Protein AF-A0A8T6VR63-F1 (afdb_monomer)

Radius of gyration: 16.26 Å; Cα contacts (8 Å, |Δi|>4): 167; chains: 1; bounding box: 37×34×42 Å

Mean predicted aligned error: 5.27 Å

Structure (mmCIF, N/CA/C/O backbone):
data_AF-A0A8T6VR63-F1
#
_entry.id   AF-A0A8T6VR63-F1
#
loop_
_atom_site.group_PDB
_atom_site.id
_atom_site.type_symbol
_atom_site.label_atom_id
_atom_site.label_alt_id
_atom_site.label_comp_id
_atom_site.label_asym_id
_atom_site.label_entity_id
_atom_site.label_seq_id
_atom_site.pdbx_PDB_ins_code
_atom_site.Cartn_x
_atom_site.Cartn_y
_atom_site.Cartn_z
_atom_site.occupancy
_atom_site.B_iso_or_equiv
_atom_site.auth_seq_id
_atom_site.auth_comp_id
_atom_site.auth_asym_id
_atom_site.auth_atom_id
_atom_site.pdbx_PDB_model_num
ATOM 1 N N . MET A 1 1 ? -7.708 8.036 -8.633 1.00 65.12 1 MET A N 1
ATOM 2 C CA . MET A 1 1 ? -7.573 7.316 -7.342 1.00 65.12 1 MET A CA 1
ATOM 3 C C . MET A 1 1 ? -8.793 7.596 -6.480 1.00 65.12 1 MET A C 1
ATOM 5 O O . MET A 1 1 ? -9.254 8.732 -6.486 1.00 65.12 1 MET A O 1
ATOM 9 N N . TYR A 1 2 ? -9.294 6.597 -5.742 1.00 77.19 2 TYR A N 1
ATOM 10 C CA . TYR A 1 2 ? -10.490 6.705 -4.883 1.00 77.19 2 TYR A CA 1
ATOM 11 C C . TYR A 1 2 ? -10.370 7.813 -3.824 1.00 77.19 2 TYR A C 1
ATOM 13 O O . TYR A 1 2 ? -11.287 8.611 -3.645 1.00 77.19 2 TYR A O 1
ATOM 21 N N . SER A 1 3 ? -9.198 7.925 -3.191 1.00 78.88 3 SER A N 1
ATOM 22 C CA . SER A 1 3 ? -8.899 8.987 -2.222 1.00 78.88 3 SER A CA 1
ATOM 23 C C . SER A 1 3 ? -9.035 10.394 -2.813 1.00 78.88 3 SER A C 1
ATOM 25 O O . SER A 1 3 ? -9.471 11.303 -2.115 1.00 78.88 3 SER A O 1
ATOM 27 N N . GLY A 1 4 ? -8.728 10.570 -4.103 1.00 82.38 4 GLY A N 1
ATOM 28 C CA . GLY A 1 4 ? -8.921 11.833 -4.817 1.00 82.38 4 GLY A CA 1
ATOM 29 C C . GLY A 1 4 ? -10.393 12.232 -4.910 1.00 82.38 4 GLY A C 1
ATOM 30 O O . GLY A 1 4 ? -10.718 13.378 -4.622 1.00 82.38 4 GLY A O 1
ATOM 31 N N . TYR A 1 5 ? -11.281 11.278 -5.217 1.00 87.81 5 TYR A N 1
ATOM 32 C CA . TYR A 1 5 ? -12.725 11.526 -5.283 1.00 87.81 5 TYR A CA 1
ATOM 33 C C . TYR A 1 5 ? -13.309 11.923 -3.923 1.00 87.81 5 TYR A C 1
ATOM 35 O O . TYR A 1 5 ? -14.097 12.865 -3.866 1.00 87.81 5 TYR A O 1
ATOM 43 N N . ILE A 1 6 ? -12.871 11.271 -2.835 1.00 87.94 6 ILE A N 1
ATOM 44 C CA . ILE A 1 6 ? -13.252 11.661 -1.466 1.00 87.94 6 ILE A CA 1
ATOM 45 C C . ILE A 1 6 ? -12.781 13.084 -1.156 1.00 87.94 6 ILE A C 1
ATOM 47 O O . ILE A 1 6 ? -13.556 13.891 -0.657 1.00 87.94 6 ILE A O 1
ATOM 51 N N . VAL A 1 7 ? -11.515 13.403 -1.448 1.00 87.00 7 VAL A N 1
ATOM 52 C CA . VAL A 1 7 ? -10.950 14.733 -1.164 1.00 87.00 7 VAL A CA 1
ATOM 53 C C . VAL A 1 7 ? -11.643 15.831 -1.973 1.00 87.00 7 VAL A C 1
ATOM 55 O O . VAL A 1 7 ? -11.775 16.941 -1.478 1.00 87.00 7 VAL A O 1
ATOM 58 N N . SER A 1 8 ? -12.092 15.528 -3.192 1.00 90.44 8 SER A N 1
ATOM 59 C CA . SER A 1 8 ? -12.866 16.451 -4.033 1.00 90.44 8 SER A CA 1
ATOM 60 C C . SER A 1 8 ? -14.361 16.513 -3.702 1.00 90.44 8 SER A C 1
ATOM 62 O O . SER A 1 8 ? -15.105 17.139 -4.445 1.00 90.44 8 SER A O 1
ATOM 64 N N . GLU A 1 9 ? -14.813 15.809 -2.658 1.00 89.88 9 GLU A N 1
ATOM 65 C CA . GLU A 1 9 ? -16.222 15.728 -2.236 1.00 89.88 9 GLU A CA 1
ATOM 66 C C . GLU A 1 9 ? -17.184 15.130 -3.283 1.00 89.88 9 GLU A C 1
ATOM 68 O O . GLU A 1 9 ? -18.397 15.115 -3.091 1.00 89.88 9 GLU A O 1
ATOM 73 N N . LEU A 1 10 ? -16.651 14.544 -4.361 1.00 92.19 10 LEU A N 1
ATOM 74 C CA . LEU A 1 10 ? -17.431 13.834 -5.381 1.00 92.19 10 LEU A CA 1
ATOM 75 C C . LEU A 1 10 ? -18.027 12.523 -4.849 1.00 92.19 10 LEU A C 1
ATOM 77 O O . LEU A 1 10 ? -18.999 12.015 -5.402 1.00 92.19 10 LEU A O 1
ATOM 81 N N . VAL A 1 11 ? -17.430 11.955 -3.795 1.00 91.44 11 VAL A N 1
ATOM 82 C CA . VAL A 1 11 ? -17.897 10.734 -3.128 1.00 91.44 11 VAL A CA 1
ATOM 83 C C . VAL A 1 11 ? -17.790 10.906 -1.614 1.00 91.44 11 VAL A C 1
ATOM 85 O O . VAL A 1 11 ? -16.738 11.275 -1.095 1.00 91.44 11 VAL A O 1
ATOM 88 N N . SER A 1 12 ? -18.861 10.586 -0.884 1.00 90.38 12 SER A N 1
ATOM 89 C CA . SER A 1 12 ? -18.860 10.597 0.582 1.00 90.38 12 SER A CA 1
ATOM 90 C C . SER A 1 12 ? -18.051 9.435 1.157 1.00 90.38 12 SER A C 1
ATOM 92 O O . SER A 1 12 ? -18.184 8.299 0.696 1.00 90.38 12 SER A O 1
ATOM 94 N N . ILE A 1 13 ? -17.285 9.682 2.221 1.00 90.94 13 ILE A N 1
ATOM 95 C CA . ILE A 1 13 ? -16.557 8.616 2.915 1.00 90.94 13 ILE A CA 1
ATOM 96 C C . ILE A 1 13 ? -17.521 7.708 3.708 1.00 90.94 13 ILE A C 1
ATOM 98 O O . ILE A 1 13 ? -18.288 8.200 4.540 1.00 90.94 13 ILE A O 1
ATOM 102 N N . PRO A 1 14 ? -17.505 6.379 3.489 1.00 90.00 14 PRO A N 1
ATOM 103 C CA . PRO A 1 14 ? -18.298 5.454 4.294 1.00 90.00 14 PRO A CA 1
ATOM 104 C C . PRO A 1 14 ? -17.871 5.465 5.769 1.00 90.00 14 PRO A C 1
ATOM 106 O O . PRO A 1 14 ? -16.693 5.626 6.080 1.00 90.00 14 PRO A O 1
ATOM 109 N N . LYS A 1 15 ? -18.808 5.206 6.695 1.00 90.75 15 LYS A N 1
ATOM 110 C CA . LYS A 1 15 ? -18.558 5.252 8.155 1.00 90.75 15 LYS A CA 1
ATOM 111 C C . LYS A 1 15 ? -17.438 4.321 8.641 1.00 90.75 15 LYS A C 1
ATOM 113 O O . LYS A 1 15 ? -16.844 4.566 9.685 1.00 90.75 15 LYS A O 1
ATOM 118 N N . ASN A 1 16 ? -17.186 3.230 7.925 1.00 90.75 16 ASN A N 1
ATOM 119 C CA . ASN A 1 16 ? -16.174 2.224 8.248 1.00 90.75 16 ASN A CA 1
ATOM 120 C C . ASN A 1 16 ? -14.836 2.448 7.522 1.00 90.75 16 ASN A C 1
ATOM 122 O O . ASN A 1 16 ? -13.962 1.585 7.595 1.00 90.75 16 ASN A O 1
ATOM 126 N N . VAL A 1 17 ? -14.678 3.570 6.817 1.00 91.31 17 VAL A N 1
ATOM 127 C CA . VAL A 1 17 ? -13.461 3.924 6.086 1.00 91.31 17 VAL A CA 1
ATOM 128 C C . VAL A 1 17 ? -12.811 5.126 6.759 1.00 91.31 17 VAL A C 1
ATOM 130 O O . VAL A 1 17 ? -13.456 6.134 7.026 1.00 91.31 17 VAL A O 1
ATOM 133 N N . TYR A 1 18 ? -11.507 5.025 7.000 1.00 91.19 18 TYR A N 1
ATOM 134 C CA . TYR A 1 18 ? -10.698 6.121 7.518 1.00 91.19 18 TYR A CA 1
ATOM 135 C C . TYR A 1 18 ? -9.703 6.542 6.444 1.00 91.19 18 TYR A C 1
ATOM 137 O O . TYR A 1 18 ? -8.863 5.745 6.028 1.00 91.19 18 TYR A O 1
ATOM 145 N N . LEU A 1 19 ? -9.790 7.795 5.998 1.00 91.69 19 LEU A N 1
ATOM 146 C CA . LEU A 1 19 ? -8.820 8.368 5.074 1.00 91.69 19 LEU A CA 1
ATOM 147 C C . LEU A 1 19 ? -7.688 9.021 5.869 1.00 91.69 19 LEU A C 1
ATOM 149 O O . LEU A 1 19 ? -7.926 9.924 6.668 1.00 91.69 19 LEU A O 1
ATOM 153 N N . ILE A 1 20 ? -6.455 8.576 5.630 1.00 90.44 20 ILE A N 1
ATOM 154 C CA . ILE A 1 20 ? -5.250 9.133 6.248 1.00 90.44 20 ILE A CA 1
ATOM 155 C C . ILE A 1 20 ? -4.411 9.788 5.153 1.00 90.44 20 ILE A C 1
ATOM 157 O O . ILE A 1 20 ? -4.090 9.157 4.148 1.00 90.44 20 ILE A O 1
ATOM 161 N N . ARG A 1 21 ? -4.048 11.056 5.359 1.00 88.69 21 ARG A N 1
ATOM 162 C CA . ARG A 1 21 ? -3.166 11.824 4.473 1.00 88.69 21 ARG A CA 1
ATOM 163 C C . ARG A 1 21 ? -1.944 12.264 5.279 1.00 88.69 21 ARG A C 1
ATOM 165 O O . ARG A 1 21 ? -2.030 13.277 5.969 1.00 88.69 21 ARG A O 1
ATOM 172 N N . PRO A 1 22 ? -0.850 11.485 5.275 1.00 87.69 22 PRO A N 1
ATOM 173 C CA . PRO A 1 22 ? 0.328 11.838 6.051 1.00 87.69 22 PRO A CA 1
ATOM 174 C C . PRO A 1 22 ? 0.984 13.109 5.499 1.00 87.69 22 PRO A C 1
ATOM 176 O O . PRO A 1 22 ? 0.994 13.353 4.295 1.00 87.69 22 PRO A O 1
ATOM 179 N N . GLU A 1 23 ? 1.587 13.885 6.393 1.00 90.12 23 GLU A N 1
ATOM 180 C CA . GLU A 1 23 ? 2.499 14.980 6.054 1.00 90.12 23 GLU A CA 1
ATOM 181 C C . GLU A 1 23 ? 3.926 14.580 6.420 1.00 90.12 23 GLU A C 1
ATOM 183 O O . GLU A 1 23 ? 4.112 13.890 7.424 1.00 90.12 23 GLU A O 1
ATOM 188 N N . ILE A 1 24 ? 4.932 15.037 5.661 1.00 87.81 24 ILE A N 1
ATOM 189 C CA . ILE A 1 24 ? 6.335 14.632 5.875 1.00 87.81 24 ILE A CA 1
ATOM 190 C C . ILE A 1 24 ? 6.757 14.839 7.334 1.00 87.81 24 ILE A C 1
ATOM 192 O O . ILE A 1 24 ? 7.295 13.938 7.973 1.00 87.81 24 ILE A O 1
ATOM 196 N N . LYS A 1 25 ? 6.390 15.998 7.896 1.00 90.06 25 LYS A N 1
ATOM 197 C CA . LYS A 1 25 ? 6.747 16.425 9.252 1.00 90.06 25 LYS A CA 1
ATOM 198 C C . LYS A 1 25 ? 6.180 15.514 10.345 1.00 90.06 25 LYS A C 1
ATOM 200 O O . LYS A 1 25 ? 6.730 15.447 11.435 1.00 90.06 25 LYS A O 1
ATOM 205 N N . ASN A 1 26 ? 5.091 14.804 10.044 1.00 90.56 26 ASN A N 1
ATOM 206 C CA . ASN A 1 26 ? 4.342 13.976 10.988 1.00 90.56 26 ASN A CA 1
ATOM 207 C C . ASN A 1 26 ? 4.255 12.509 10.550 1.00 90.56 26 ASN A C 1
ATOM 209 O O . ASN A 1 26 ? 3.464 11.750 11.118 1.00 90.56 26 ASN A O 1
ATOM 213 N N . LEU A 1 27 ? 5.029 12.088 9.546 1.00 91.25 27 LEU A N 1
ATOM 214 C CA . LEU A 1 27 ? 4.897 10.757 8.961 1.00 91.25 27 LEU A CA 1
ATOM 215 C C . LEU A 1 27 ? 5.116 9.661 10.008 1.00 91.25 27 LEU A C 1
ATOM 217 O O . LEU A 1 27 ? 4.266 8.790 10.159 1.00 91.25 27 LEU A O 1
ATOM 221 N N . ASN A 1 28 ? 6.198 9.749 10.785 1.00 92.00 28 ASN A N 1
ATOM 222 C CA . ASN A 1 28 ? 6.515 8.767 11.828 1.00 92.00 28 ASN A CA 1
ATOM 223 C C . ASN A 1 28 ? 5.387 8.620 12.853 1.00 92.00 28 ASN A C 1
ATOM 225 O O . ASN A 1 28 ? 4.990 7.505 13.183 1.00 92.00 28 ASN A O 1
ATOM 229 N N . LYS A 1 29 ? 4.825 9.745 13.306 1.00 94.50 29 LYS A N 1
ATOM 230 C CA . LYS A 1 29 ? 3.685 9.752 14.227 1.00 94.50 29 LYS A CA 1
ATOM 231 C C . LYS A 1 29 ? 2.451 9.115 13.587 1.00 94.50 29 LYS A C 1
ATOM 233 O O . LYS A 1 29 ? 1.817 8.263 14.198 1.00 94.50 29 LYS A O 1
ATOM 238 N N . THR A 1 30 ? 2.156 9.477 12.340 1.00 94.44 30 THR A N 1
ATOM 239 C CA . THR A 1 30 ? 1.012 8.941 11.587 1.00 94.44 30 THR A CA 1
ATOM 240 C C . THR A 1 30 ? 1.120 7.426 11.414 1.00 94.44 30 THR A C 1
ATOM 242 O O . THR A 1 30 ? 0.144 6.707 11.617 1.00 94.44 30 THR A O 1
ATOM 245 N N . ILE A 1 31 ? 2.312 6.924 11.077 1.00 94.25 31 ILE A N 1
ATOM 246 C CA . ILE A 1 31 ? 2.569 5.487 10.950 1.00 94.25 31 ILE A CA 1
ATOM 247 C C . ILE A 1 31 ? 2.435 4.791 12.307 1.00 94.25 31 ILE A C 1
ATOM 249 O O . ILE A 1 31 ? 1.775 3.758 12.379 1.00 94.25 31 ILE A O 1
ATOM 253 N N . ALA A 1 32 ? 2.983 5.356 13.386 1.00 93.81 32 ALA A N 1
ATOM 254 C CA . ALA A 1 32 ? 2.847 4.788 14.727 1.00 93.81 32 ALA A CA 1
ATOM 255 C C . ALA A 1 32 ? 1.369 4.668 15.149 1.00 93.81 32 ALA A C 1
ATOM 257 O O . ALA A 1 32 ? 0.915 3.595 15.544 1.00 93.81 32 ALA A O 1
ATOM 258 N N . GLU A 1 33 ? 0.576 5.725 14.978 1.00 93.62 33 GLU A N 1
ATOM 259 C CA . GLU A 1 33 ? -0.862 5.698 15.272 1.00 93.62 33 GLU A CA 1
ATOM 260 C C . GLU A 1 33 ? -1.614 4.679 14.406 1.00 93.62 33 GLU A C 1
ATOM 262 O O . GLU A 1 33 ? -2.495 3.968 14.896 1.00 93.62 33 GLU A O 1
ATOM 267 N N . LEU A 1 34 ? -1.254 4.566 13.124 1.00 94.38 34 LEU A N 1
ATOM 268 C CA . LEU A 1 34 ? -1.820 3.563 12.229 1.00 94.38 34 LEU A CA 1
ATOM 269 C C . LEU A 1 34 ? -1.489 2.140 12.700 1.00 94.38 34 LEU A C 1
ATOM 271 O O . LEU A 1 34 ? -2.381 1.297 12.721 1.00 94.38 34 LEU A O 1
ATOM 275 N N . THR A 1 35 ? -0.255 1.869 13.136 1.00 94.31 35 THR A N 1
ATOM 276 C CA . THR A 1 35 ? 0.123 0.541 13.652 1.00 94.31 35 THR A CA 1
ATOM 277 C C . THR A 1 35 ? -0.674 0.148 14.893 1.00 94.31 35 THR A C 1
ATOM 279 O O . THR A 1 35 ? -1.139 -0.987 14.972 1.00 94.31 35 THR A O 1
ATOM 282 N N . VAL A 1 36 ? -0.935 1.095 15.802 1.00 92.94 36 VAL A N 1
ATOM 283 C CA . VAL A 1 36 ? -1.800 0.867 16.973 1.00 92.94 36 VAL A CA 1
ATOM 284 C C . VAL A 1 36 ? -3.232 0.542 16.542 1.00 92.94 36 VAL A C 1
ATOM 286 O O . VAL A 1 36 ? -3.839 -0.390 17.058 1.00 92.94 36 VAL A O 1
ATOM 289 N N . LYS A 1 37 ? -3.783 1.261 15.558 1.00 92.50 37 LYS A N 1
ATOM 290 C CA . LYS A 1 37 ? -5.136 0.974 15.049 1.00 92.50 37 LYS A CA 1
ATOM 291 C C . LYS A 1 37 ? -5.229 -0.405 14.398 1.00 92.50 37 LYS A C 1
ATOM 293 O O . LYS A 1 37 ? -6.200 -1.121 14.632 1.00 92.50 37 LYS A O 1
ATOM 298 N N . ILE A 1 38 ? -4.224 -0.774 13.602 1.00 95.00 38 ILE A N 1
ATOM 299 C CA . ILE A 1 38 ? -4.155 -2.084 12.946 1.00 95.00 38 ILE A CA 1
ATOM 300 C C . ILE A 1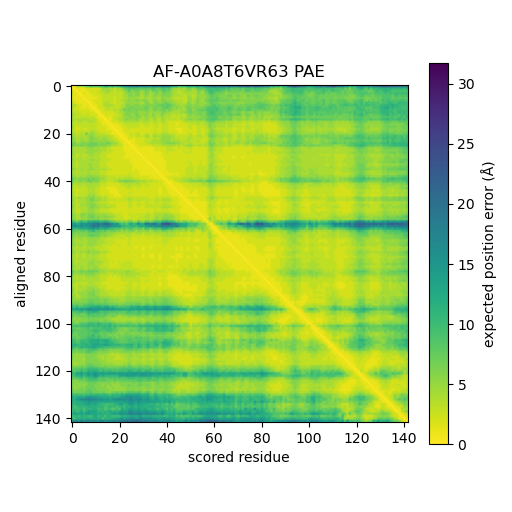 38 ? -4.102 -3.200 13.989 1.00 95.00 38 ILE A C 1
ATOM 302 O O . ILE A 1 38 ? -4.772 -4.213 13.809 1.00 95.00 38 ILE A O 1
ATOM 306 N N . SER A 1 39 ? -3.342 -3.037 15.075 1.00 91.19 39 SER A N 1
ATOM 307 C CA . SER A 1 39 ? -3.202 -4.085 16.093 1.00 91.19 39 SER A CA 1
ATOM 308 C C . SER A 1 39 ? -4.467 -4.290 16.934 1.00 91.19 39 SER A C 1
ATOM 310 O O . SER A 1 39 ? -4.702 -5.391 17.422 1.00 91.19 39 SER A O 1
ATOM 3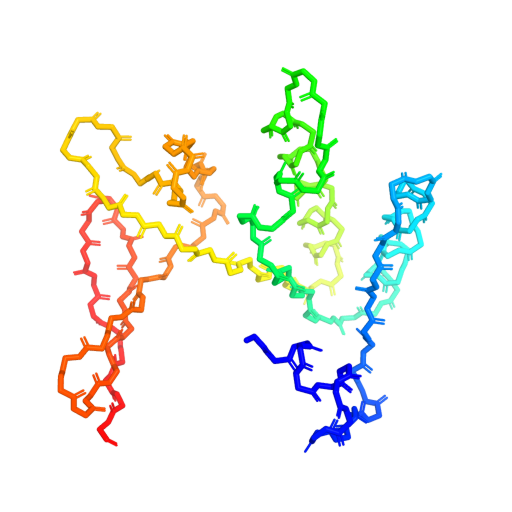12 N N . GLN A 1 40 ? -5.309 -3.263 17.073 1.00 91.88 40 GLN A N 1
ATOM 313 C CA . GLN A 1 40 ? -6.526 -3.310 17.890 1.00 91.88 40 GLN A CA 1
ATOM 314 C C . GLN A 1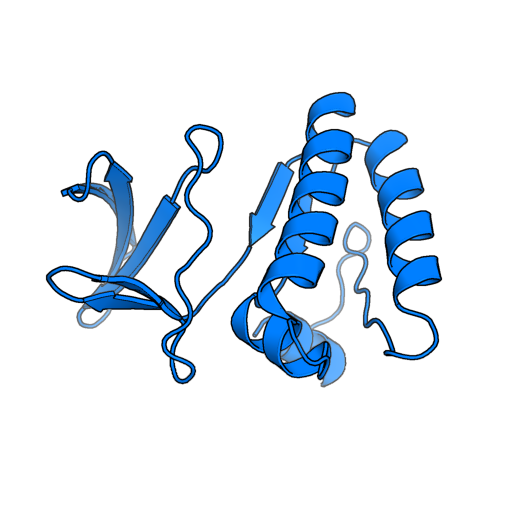 40 ? -7.739 -3.918 17.179 1.00 91.88 40 GLN A C 1
ATOM 316 O O . GLN A 1 40 ? -8.642 -4.433 17.840 1.00 91.88 40 GLN A O 1
ATOM 321 N N . LYS A 1 41 ? -7.818 -3.818 15.847 1.00 90.44 41 LYS A N 1
ATOM 322 C CA . LYS A 1 41 ? -9.007 -4.231 15.095 1.00 90.44 41 LYS A CA 1
ATOM 323 C C . LYS A 1 41 ? -8.646 -4.780 13.722 1.00 90.44 41 LYS A C 1
ATOM 325 O O . LYS A 1 41 ? -7.933 -4.133 12.958 1.00 90.44 41 LYS A O 1
ATOM 330 N N . LYS A 1 42 ? -9.258 -5.918 13.373 1.00 95.81 42 LYS A N 1
ATOM 331 C CA . LYS A 1 42 ? -9.201 -6.482 12.022 1.00 95.81 42 LYS A CA 1
ATOM 332 C C . LYS A 1 42 ? -9.663 -5.453 10.990 1.00 95.81 42 LYS A C 1
ATOM 334 O O . LYS A 1 42 ? -10.778 -4.929 11.069 1.00 95.81 42 LYS A O 1
ATOM 339 N N . CYS A 1 43 ? -8.802 -5.161 10.024 1.00 95.62 43 CYS A N 1
ATOM 340 C CA . CYS A 1 43 ? -9.037 -4.151 9.003 1.00 95.62 43 CYS A CA 1
ATOM 341 C C . CYS A 1 43 ? -8.304 -4.469 7.691 1.00 95.62 43 CYS A C 1
ATOM 343 O O . CYS A 1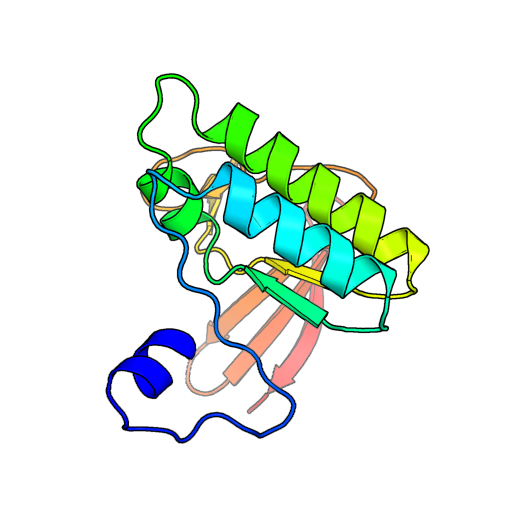 43 ? -7.541 -5.429 7.580 1.00 95.62 43 CYS A O 1
ATOM 345 N N . VAL A 1 44 ? -8.558 -3.644 6.676 1.00 96.12 44 VAL A N 1
ATOM 346 C CA . VAL A 1 44 ? -7.779 -3.619 5.436 1.00 96.12 44 VAL A CA 1
ATOM 347 C C . VAL A 1 44 ? -7.114 -2.256 5.335 1.00 96.12 44 VAL A C 1
ATOM 349 O O . VAL A 1 44 ? -7.787 -1.226 5.331 1.00 96.12 44 VAL A O 1
ATOM 352 N N . VAL A 1 45 ? -5.789 -2.256 5.262 1.00 95.75 45 VAL A N 1
ATOM 353 C CA . VAL A 1 45 ? -4.971 -1.062 5.055 1.00 95.75 45 VAL A CA 1
ATOM 354 C C . VAL A 1 45 ? -4.705 -0.939 3.565 1.00 95.75 45 VAL A C 1
ATOM 356 O O . VAL A 1 45 ? -4.164 -1.863 2.962 1.00 95.75 45 VAL A O 1
ATOM 359 N N . ILE A 1 46 ? -5.068 0.194 2.970 1.00 94.38 46 ILE A N 1
ATOM 360 C CA . ILE A 1 46 ? -4.849 0.455 1.545 1.00 94.38 46 ILE A CA 1
ATOM 361 C C . ILE A 1 46 ? -3.834 1.586 1.410 1.00 94.38 46 ILE A C 1
ATOM 363 O O . ILE A 1 46 ? -4.110 2.722 1.796 1.00 94.38 46 ILE A O 1
ATOM 367 N N . LEU A 1 47 ? -2.666 1.275 0.850 1.00 93.19 47 LEU A N 1
ATOM 368 C CA . LEU A 1 47 ? -1.680 2.264 0.433 1.00 93.19 47 LEU A CA 1
ATOM 369 C C . LEU A 1 47 ? -1.911 2.581 -1.045 1.00 93.19 47 LEU A C 1
ATOM 371 O O . LEU A 1 47 ? -1.569 1.790 -1.925 1.00 93.19 47 LEU A O 1
ATOM 375 N N . ASP A 1 48 ? -2.519 3.736 -1.297 1.00 89.88 48 ASP A N 1
ATOM 376 C CA . ASP A 1 48 ? -2.836 4.235 -2.634 1.00 89.88 48 ASP A CA 1
ATOM 377 C C . ASP A 1 48 ? -2.022 5.515 -2.890 1.00 89.88 48 ASP A C 1
ATOM 379 O O . ASP A 1 48 ? -2.382 6.579 -2.390 1.00 89.88 48 ASP A O 1
ATOM 383 N N . SER A 1 49 ? -0.862 5.478 -3.558 1.00 89.88 49 SER A N 1
ATOM 384 C CA . SER A 1 49 ? -0.166 4.337 -4.190 1.00 89.88 49 SER A CA 1
ATOM 385 C C . SER A 1 49 ? 1.309 4.264 -3.779 1.00 89.88 49 SER A C 1
ATOM 387 O O . SER A 1 49 ? 1.863 5.232 -3.254 1.00 89.88 49 SER A O 1
ATOM 389 N N . LEU A 1 50 ? 1.983 3.144 -4.063 1.00 91.75 50 LEU A N 1
ATOM 390 C CA . LEU A 1 50 ? 3.421 2.972 -3.817 1.00 91.75 50 LEU A CA 1
ATOM 391 C C . LEU A 1 50 ? 4.258 4.022 -4.555 1.00 91.75 50 LEU A C 1
ATOM 393 O O . LEU A 1 50 ? 5.211 4.559 -3.996 1.00 91.75 50 LEU A O 1
ATOM 397 N N . ASN A 1 51 ? 3.880 4.345 -5.795 1.00 90.06 51 ASN A N 1
ATOM 398 C CA . ASN A 1 51 ? 4.535 5.373 -6.602 1.00 90.06 51 ASN A CA 1
ATOM 399 C C . ASN A 1 51 ? 4.448 6.738 -5.904 1.00 90.06 51 ASN A C 1
ATOM 401 O O . ASN A 1 51 ? 5.456 7.427 -5.760 1.00 90.06 51 ASN A O 1
ATOM 405 N N . GLY A 1 52 ? 3.252 7.098 -5.425 1.00 89.00 52 GLY A N 1
ATOM 406 C CA . GLY A 1 52 ? 3.030 8.333 -4.676 1.00 89.00 52 GLY A CA 1
ATOM 407 C C . GLY A 1 52 ? 3.789 8.355 -3.351 1.00 89.00 52 GLY A C 1
ATOM 408 O O . GLY A 1 52 ? 4.404 9.364 -3.023 1.00 89.00 52 GLY A O 1
ATOM 409 N N . PHE A 1 53 ? 3.812 7.237 -2.624 1.00 90.75 53 PHE A N 1
ATOM 410 C CA . PHE A 1 53 ? 4.503 7.141 -1.342 1.00 90.75 53 PHE A CA 1
ATOM 411 C C . PHE A 1 53 ? 6.019 7.298 -1.480 1.00 90.75 53 PHE A C 1
ATOM 413 O O . PHE A 1 53 ? 6.626 8.068 -0.744 1.00 90.75 53 PHE A O 1
ATOM 420 N N . LEU A 1 54 ? 6.634 6.645 -2.467 1.00 90.31 54 LEU A N 1
ATOM 421 C CA . LEU A 1 54 ? 8.065 6.799 -2.737 1.00 90.31 54 LEU A CA 1
ATOM 422 C C . LEU A 1 54 ? 8.434 8.228 -3.140 1.00 90.31 54 LEU A C 1
ATOM 424 O O . LEU A 1 54 ? 9.464 8.731 -2.698 1.00 90.31 54 LEU A O 1
ATOM 428 N N . ASN A 1 55 ? 7.599 8.878 -3.955 1.00 87.25 55 ASN A N 1
ATOM 429 C CA . ASN A 1 55 ? 7.805 10.275 -4.339 1.00 87.25 55 ASN A CA 1
ATOM 430 C C . ASN A 1 55 ? 7.629 11.220 -3.148 1.00 87.25 55 ASN A C 1
ATOM 432 O O . ASN A 1 55 ? 8.368 12.190 -3.025 1.00 87.25 55 ASN A O 1
ATOM 436 N N . PHE A 1 56 ? 6.669 10.924 -2.269 1.00 88.12 56 PHE A N 1
ATOM 437 C CA . PHE A 1 56 ? 6.418 11.691 -1.057 1.00 88.12 56 PHE A CA 1
ATOM 438 C C . PHE A 1 56 ? 7.635 11.685 -0.134 1.00 88.12 56 PHE A C 1
ATOM 440 O O . PHE A 1 56 ? 8.002 12.748 0.342 1.00 88.12 56 PHE A O 1
ATOM 447 N N . LEU A 1 57 ? 8.297 10.538 0.067 1.00 88.31 57 LEU A N 1
ATOM 448 C CA . LEU A 1 57 ? 9.395 10.418 1.034 1.00 88.31 57 LEU A CA 1
ATOM 449 C C . LEU A 1 57 ? 10.601 11.329 0.750 1.00 88.31 57 LEU A C 1
ATOM 451 O O . LEU A 1 57 ? 11.244 11.725 1.708 1.00 88.31 57 LEU A O 1
ATOM 455 N N . GLY A 1 58 ? 10.919 11.678 -0.503 1.00 73.56 58 GLY A N 1
ATOM 456 C CA . GLY A 1 58 ? 11.918 12.713 -0.846 1.00 73.56 58 GLY A CA 1
ATOM 457 C C . GLY A 1 58 ? 13.372 12.521 -0.354 1.00 73.56 58 GLY A C 1
ATOM 458 O O . GLY A 1 58 ? 14.220 13.345 -0.678 1.00 73.56 58 GLY A O 1
ATOM 459 N N . GLU A 1 59 ? 13.675 11.473 0.417 1.00 70.31 59 GLU A N 1
ATOM 460 C CA . GLU A 1 59 ? 14.992 11.229 1.025 1.00 70.31 59 GLU A CA 1
ATOM 461 C C . GLU A 1 59 ? 16.030 10.659 0.041 1.00 70.31 59 GLU A C 1
ATOM 463 O O . GLU A 1 59 ? 15.683 10.185 -1.039 1.00 70.31 59 GLU A O 1
ATOM 468 N N . GLU A 1 60 ? 17.308 10.601 0.447 1.00 69.06 60 GLU A N 1
ATOM 469 C CA . GLU A 1 60 ? 18.397 9.980 -0.334 1.00 69.06 60 GLU A CA 1
ATOM 470 C C . GLU A 1 60 ? 18.194 8.480 -0.619 1.00 69.06 60 GLU A C 1
ATOM 472 O O . GLU A 1 60 ? 18.857 7.925 -1.487 1.00 69.06 60 GLU A O 1
ATOM 477 N N . ASN A 1 61 ? 17.263 7.791 0.050 1.00 76.19 61 ASN A N 1
ATOM 478 C CA . ASN A 1 61 ? 16.985 6.369 -0.185 1.00 76.19 61 ASN A CA 1
ATOM 479 C C . ASN A 1 61 ? 15.513 6.012 0.102 1.00 76.19 61 ASN A C 1
ATOM 481 O O . ASN A 1 61 ? 15.228 5.187 0.979 1.00 76.19 61 ASN A O 1
ATOM 485 N N . PRO A 1 62 ? 14.544 6.561 -0.654 1.00 84.81 62 PRO A N 1
ATOM 486 C CA . PRO A 1 62 ? 13.127 6.457 -0.309 1.00 84.81 62 PRO A CA 1
ATOM 487 C C . PRO A 1 62 ? 12.614 5.016 -0.438 1.00 84.81 62 PRO A C 1
ATOM 489 O O . PRO A 1 62 ? 11.668 4.636 0.242 1.00 84.81 62 PRO A O 1
ATOM 492 N N . GLY A 1 63 ? 13.280 4.179 -1.246 1.00 86.94 63 GLY A N 1
ATOM 493 C CA . GLY A 1 63 ? 12.981 2.750 -1.360 1.00 86.94 63 GLY A CA 1
ATOM 494 C C . GLY A 1 63 ? 13.189 1.989 -0.052 1.00 86.94 63 GLY A C 1
ATOM 495 O O . GLY A 1 63 ? 12.313 1.236 0.361 1.00 86.94 63 GLY A O 1
ATOM 496 N N . ARG A 1 64 ? 14.313 2.218 0.641 1.00 87.06 64 ARG A N 1
ATOM 497 C CA . ARG A 1 64 ? 14.604 1.541 1.914 1.00 87.06 64 ARG A CA 1
ATOM 498 C C . ARG A 1 64 ? 13.582 1.930 2.976 1.00 87.06 64 ARG A C 1
ATOM 500 O O . ARG A 1 64 ? 13.054 1.063 3.661 1.00 87.06 64 ARG A O 1
ATOM 507 N N . LEU A 1 65 ? 13.283 3.222 3.077 1.00 89.69 65 LEU A N 1
ATOM 508 C CA . LEU A 1 65 ? 12.344 3.728 4.069 1.00 89.69 65 LEU A CA 1
ATOM 509 C C . LEU A 1 65 ? 10.904 3.269 3.786 1.00 89.69 65 LEU A C 1
ATOM 511 O O . LEU A 1 65 ? 10.234 2.772 4.690 1.00 89.69 65 LEU A O 1
ATOM 515 N N . ALA A 1 66 ? 10.453 3.342 2.528 1.00 90.88 66 ALA A N 1
ATOM 516 C CA . ALA A 1 66 ? 9.146 2.820 2.137 1.00 90.88 66 ALA A CA 1
ATOM 517 C C . ALA A 1 66 ? 9.012 1.330 2.462 1.00 90.88 66 ALA A C 1
ATOM 519 O O . ALA A 1 66 ? 8.001 0.913 3.027 1.00 90.88 66 ALA A O 1
ATOM 520 N N . ASN A 1 67 ? 10.048 0.543 2.160 1.00 90.12 67 ASN A N 1
ATOM 521 C CA . ASN A 1 67 ? 10.074 -0.882 2.458 1.00 90.12 67 ASN A CA 1
ATOM 522 C C . ASN A 1 67 ? 9.935 -1.148 3.961 1.00 90.12 67 ASN A C 1
ATOM 524 O O . ASN A 1 67 ? 9.108 -1.970 4.350 1.00 90.12 67 ASN A O 1
ATOM 528 N N . SER A 1 68 ? 10.666 -0.416 4.805 1.00 91.25 68 SER A N 1
ATOM 529 C CA . SER A 1 68 ? 10.563 -0.540 6.263 1.00 91.25 68 SER A CA 1
ATOM 530 C C . SER A 1 68 ? 9.157 -0.233 6.779 1.00 91.25 68 SER A C 1
ATOM 532 O O . SER A 1 68 ? 8.627 -0.989 7.592 1.00 91.25 68 SER A O 1
ATOM 534 N N . TYR A 1 69 ? 8.511 0.829 6.286 1.00 93.50 69 TYR A N 1
ATOM 535 C CA . TYR A 1 69 ? 7.134 1.137 6.681 1.00 93.50 69 TYR A CA 1
ATOM 536 C C . TYR A 1 69 ? 6.143 0.070 6.220 1.00 93.50 69 TYR A C 1
ATOM 538 O O . TYR A 1 69 ? 5.289 -0.347 6.998 1.00 93.50 69 TYR A O 1
ATOM 546 N N . ILE A 1 70 ? 6.269 -0.411 4.982 1.00 93.50 70 ILE A N 1
ATOM 547 C CA . ILE A 1 70 ? 5.419 -1.483 4.455 1.00 93.50 70 ILE A CA 1
ATOM 548 C C . ILE A 1 70 ? 5.577 -2.753 5.294 1.00 93.50 70 ILE A C 1
ATOM 550 O O . ILE A 1 70 ? 4.576 -3.355 5.677 1.00 93.50 70 ILE A O 1
ATOM 554 N N . MET A 1 71 ? 6.811 -3.132 5.631 1.00 92.00 71 MET A N 1
ATOM 555 C CA . MET A 1 71 ? 7.087 -4.286 6.487 1.00 92.00 71 MET A CA 1
ATOM 556 C C . MET A 1 71 ? 6.490 -4.113 7.887 1.00 92.00 71 MET A C 1
ATOM 558 O O . MET A 1 71 ? 5.879 -5.046 8.405 1.00 92.00 71 MET A O 1
ATOM 562 N N . LEU A 1 72 ? 6.603 -2.921 8.481 1.00 94.38 72 LEU A N 1
ATOM 563 C CA . LEU A 1 72 ? 6.008 -2.617 9.782 1.00 94.38 72 LEU A CA 1
ATOM 564 C C . LEU A 1 72 ? 4.478 -2.754 9.748 1.00 94.38 72 LEU A C 1
ATOM 566 O O . LEU A 1 72 ? 3.896 -3.405 10.620 1.00 94.38 72 LEU A O 1
ATOM 570 N N . LEU A 1 73 ? 3.823 -2.188 8.732 1.00 94.94 73 LEU A N 1
ATOM 571 C CA . LEU A 1 73 ? 2.373 -2.294 8.553 1.00 94.94 73 LEU A CA 1
ATOM 572 C C . LEU A 1 73 ? 1.944 -3.746 8.317 1.00 94.94 73 LEU A C 1
ATOM 574 O O . LEU A 1 73 ? 0.996 -4.208 8.947 1.00 94.94 73 LEU A O 1
ATOM 578 N N . ALA A 1 74 ? 2.658 -4.482 7.463 1.00 93.06 74 ALA A N 1
ATOM 579 C CA . ALA A 1 74 ? 2.365 -5.880 7.158 1.00 93.06 74 ALA A CA 1
ATOM 580 C C . ALA A 1 74 ? 2.535 -6.790 8.384 1.00 93.06 74 ALA A C 1
ATOM 582 O O . ALA A 1 74 ? 1.700 -7.663 8.620 1.00 93.06 74 ALA A O 1
ATOM 583 N N . SER A 1 75 ? 3.571 -6.562 9.198 1.00 92.25 75 SER A N 1
ATOM 584 C CA . SER A 1 75 ? 3.791 -7.310 10.439 1.00 92.25 75 SER A CA 1
ATOM 585 C C . SER A 1 75 ? 2.651 -7.094 11.433 1.00 92.25 75 SER A C 1
ATOM 587 O O . SER A 1 75 ? 2.117 -8.059 11.973 1.00 92.25 75 SER A O 1
ATOM 589 N N . ASN A 1 76 ? 2.233 -5.841 11.639 1.00 94.12 76 ASN A N 1
ATOM 590 C CA . ASN A 1 76 ? 1.101 -5.533 12.516 1.00 94.12 76 ASN A CA 1
ATOM 591 C C . ASN A 1 76 ? -0.207 -6.110 11.968 1.00 94.12 76 ASN A C 1
ATOM 593 O O . ASN A 1 76 ? -1.002 -6.656 12.727 1.00 94.12 76 ASN A O 1
ATOM 597 N N . ALA A 1 77 ? -0.412 -6.037 10.652 1.00 94.94 77 ALA A N 1
ATOM 598 C CA . ALA A 1 77 ? -1.605 -6.580 10.024 1.00 94.94 77 ALA A CA 1
ATOM 599 C C . ALA A 1 77 ? -1.701 -8.099 10.205 1.00 94.94 77 ALA A C 1
ATOM 601 O O . ALA A 1 77 ? -2.764 -8.608 10.549 1.00 94.94 77 ALA A O 1
ATOM 602 N N . LYS A 1 78 ? -0.578 -8.816 10.075 1.00 92.50 78 LYS A N 1
ATOM 603 C CA . LYS A 1 78 ? -0.516 -10.260 10.332 1.00 92.50 78 LYS A CA 1
ATOM 604 C C . LYS A 1 78 ? -0.939 -10.613 11.762 1.00 92.50 78 LYS A C 1
ATOM 606 O O . LYS A 1 78 ? -1.612 -11.619 11.954 1.00 92.50 78 LYS A O 1
ATOM 611 N N . MET A 1 79 ? -0.563 -9.802 12.753 1.00 91.50 79 MET A N 1
ATOM 612 C CA . MET A 1 79 ? -0.905 -10.050 14.161 1.00 91.50 79 MET A CA 1
ATOM 613 C C . MET A 1 79 ? -2.404 -9.902 14.458 1.00 91.50 79 MET A C 1
ATOM 615 O O . MET A 1 79 ? -2.894 -10.542 15.382 1.00 91.50 79 MET A O 1
ATOM 619 N N . SER A 1 80 ? -3.129 -9.088 13.687 1.00 94.62 80 SER A N 1
ATOM 620 C CA . SER A 1 80 ? -4.558 -8.812 13.895 1.00 94.62 80 SER A CA 1
ATOM 621 C C . SER A 1 80 ? -5.479 -9.427 12.837 1.00 94.62 80 SER A C 1
ATOM 623 O O . SER A 1 80 ? -6.632 -9.008 12.714 1.00 94.62 80 SER A O 1
ATOM 625 N N . ASP A 1 81 ? -4.980 -10.395 12.057 1.00 95.50 81 ASP A N 1
ATOM 626 C CA . ASP A 1 81 ? -5.696 -11.003 10.922 1.00 95.50 81 ASP A CA 1
ATOM 627 C C . ASP A 1 81 ? -6.225 -9.955 9.915 1.00 95.50 81 ASP A C 1
ATOM 629 O O . ASP A 1 81 ? -7.294 -10.078 9.313 1.00 95.50 81 ASP A O 1
ATOM 633 N N . SER A 1 82 ? -5.465 -8.872 9.770 1.00 96.56 82 SER A N 1
ATOM 634 C CA . SER A 1 82 ? -5.696 -7.776 8.835 1.00 96.56 82 SER A CA 1
ATOM 635 C C . SER A 1 82 ? -4.893 -7.976 7.549 1.00 96.56 82 SER A C 1
ATOM 637 O O . SER A 1 82 ? -3.973 -8.792 7.474 1.00 96.56 82 SER A O 1
ATOM 639 N N . ALA A 1 83 ? -5.199 -7.179 6.527 1.00 95.62 83 ALA A N 1
ATOM 640 C CA . ALA A 1 83 ? -4.478 -7.198 5.255 1.00 95.62 83 ALA A CA 1
ATOM 641 C C . ALA A 1 83 ? -3.918 -5.818 4.897 1.00 95.62 83 ALA A C 1
ATOM 643 O O . ALA A 1 83 ? -4.543 -4.795 5.176 1.00 95.62 83 ALA A O 1
ATOM 644 N N . VAL A 1 84 ? -2.765 -5.800 4.224 1.00 95.69 84 VAL A N 1
ATOM 645 C CA . VAL A 1 84 ? -2.213 -4.599 3.584 1.00 95.69 84 VAL A CA 1
ATOM 646 C C . VAL A 1 84 ? -2.291 -4.781 2.073 1.00 95.69 84 VAL A C 1
ATOM 648 O O . VAL A 1 84 ? -1.744 -5.738 1.530 1.00 95.69 84 VAL A O 1
ATOM 651 N N . ILE A 1 85 ? -2.972 -3.858 1.398 1.00 95.25 85 ILE A N 1
ATOM 652 C CA . ILE A 1 85 ? -3.075 -3.786 -0.058 1.00 95.25 85 ILE A CA 1
ATOM 653 C C . ILE A 1 85 ? -2.321 -2.546 -0.517 1.00 95.25 85 ILE A C 1
ATOM 655 O O . ILE A 1 85 ? -2.535 -1.447 -0.010 1.00 95.25 85 ILE A O 1
ATOM 659 N N . ILE A 1 86 ? -1.436 -2.727 -1.489 1.00 93.69 86 ILE A N 1
ATOM 660 C CA . ILE A 1 86 ? -0.593 -1.661 -2.017 1.00 93.69 86 ILE A CA 1
ATOM 661 C C . ILE A 1 86 ? -0.870 -1.550 -3.509 1.00 93.69 86 ILE A C 1
ATOM 663 O O . ILE A 1 86 ? -0.590 -2.485 -4.259 1.00 93.69 86 ILE A O 1
ATOM 667 N N . SER A 1 87 ? -1.426 -0.418 -3.940 1.00 92.44 87 SER A N 1
ATOM 668 C CA . SER A 1 87 ? -1.592 -0.138 -5.365 1.00 92.44 87 SER A CA 1
ATOM 669 C C . SER A 1 87 ? -0.276 0.389 -5.937 1.00 92.44 87 SER A C 1
ATOM 671 O O . SER A 1 87 ? 0.481 1.101 -5.271 1.00 92.44 87 SER A O 1
ATOM 673 N N . SER A 1 88 ? 0.031 0.037 -7.182 1.00 91.94 88 SER A N 1
ATOM 674 C CA . SER A 1 88 ? 1.163 0.623 -7.893 1.00 91.94 88 SER A CA 1
ATOM 675 C C . SER A 1 88 ? 0.939 0.587 -9.395 1.00 91.94 88 SER A C 1
ATOM 677 O O . SER A 1 88 ? 0.282 -0.317 -9.911 1.00 91.94 88 SER A O 1
ATOM 679 N N . ILE A 1 89 ? 1.520 1.558 -10.092 1.00 91.81 89 ILE A N 1
ATOM 680 C CA . ILE A 1 89 ? 1.667 1.509 -11.543 1.00 91.81 89 ILE A CA 1
ATOM 681 C C . ILE A 1 89 ? 3.070 0.986 -11.820 1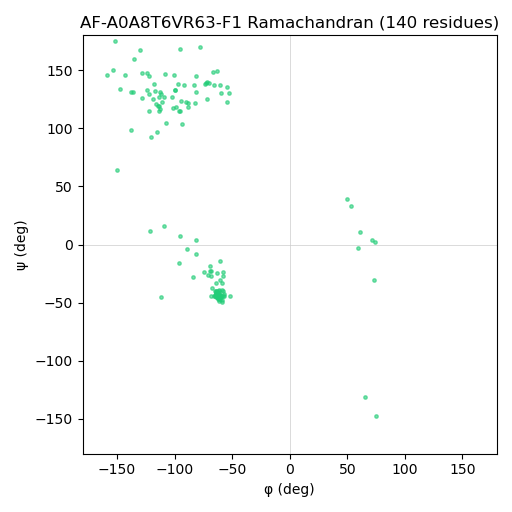.00 91.81 89 ILE A C 1
ATOM 683 O O . ILE A 1 89 ? 4.073 1.626 -11.484 1.00 91.81 89 ILE A O 1
ATOM 687 N N . SER A 1 90 ? 3.133 -0.194 -12.418 1.00 90.62 90 SER A N 1
ATOM 688 C CA . SER A 1 90 ? 4.379 -0.883 -12.723 1.00 90.62 90 SER A CA 1
ATOM 689 C C . SER A 1 90 ? 4.347 -1.457 -14.132 1.00 90.62 90 SER A C 1
ATOM 691 O O . SER A 1 90 ? 3.287 -1.638 -14.732 1.00 90.62 90 SER A O 1
ATOM 693 N N . LYS A 1 91 ? 5.534 -1.719 -14.668 1.00 89.44 91 LYS A N 1
ATOM 694 C CA . LYS A 1 91 ? 5.724 -2.442 -15.919 1.00 89.44 91 LYS A CA 1
ATOM 695 C C . LYS A 1 91 ? 6.710 -3.574 -15.699 1.00 89.44 91 LYS A C 1
ATOM 697 O O . LYS A 1 91 ? 7.643 -3.440 -14.906 1.00 89.44 91 LYS A O 1
ATOM 702 N N . TYR A 1 92 ? 6.519 -4.662 -16.428 1.00 86.81 92 TYR A N 1
ATOM 703 C CA . TYR A 1 92 ? 7.517 -5.712 -16.499 1.00 86.81 92 TYR A CA 1
ATOM 704 C C . TYR A 1 92 ? 8.592 -5.319 -17.511 1.00 86.81 92 TYR A C 1
ATOM 706 O O . TYR A 1 92 ? 8.289 -4.910 -18.634 1.00 86.81 92 TYR A O 1
ATOM 714 N N . LYS A 1 93 ? 9.852 -5.437 -17.110 1.00 86.44 93 LYS A N 1
ATOM 715 C CA . LYS A 1 93 ? 11.007 -5.318 -17.989 1.00 86.44 93 LYS A CA 1
ATOM 716 C C . LYS A 1 93 ? 11.739 -6.652 -18.005 1.00 86.44 93 LYS A C 1
ATOM 718 O O . LYS A 1 93 ? 12.027 -7.224 -16.954 1.00 86.44 93 LYS A O 1
ATOM 723 N N . LYS A 1 94 ? 12.062 -7.127 -19.208 1.00 79.50 94 LYS A N 1
ATOM 724 C CA . LYS A 1 94 ? 12.935 -8.291 -19.392 1.00 79.50 94 LYS A CA 1
ATOM 725 C C . LYS A 1 94 ? 14.252 -8.019 -18.643 1.00 79.50 94 LYS A C 1
ATOM 727 O O . LYS A 1 94 ? 14.738 -6.897 -18.698 1.00 79.50 94 LYS A O 1
ATOM 732 N N . GLU A 1 95 ? 14.762 -9.008 -17.911 1.00 81.88 95 GLU A N 1
ATOM 733 C CA . GLU A 1 95 ? 15.980 -8.943 -17.067 1.00 81.88 95 GLU A CA 1
ATOM 734 C C . GLU A 1 95 ? 15.871 -8.140 -15.754 1.00 81.88 95 GLU A C 1
ATOM 736 O O . GLU A 1 95 ? 16.489 -8.532 -14.771 1.00 81.88 95 GLU A O 1
ATOM 741 N N . GLU A 1 96 ? 15.046 -7.089 -15.678 1.00 82.25 96 GLU A N 1
ATOM 742 C CA . GLU A 1 96 ? 14.874 -6.277 -14.451 1.00 82.25 96 GLU A CA 1
ATOM 743 C C . GLU A 1 96 ? 13.660 -6.697 -13.590 1.00 82.25 96 GLU A C 1
ATOM 745 O O . GLU A 1 96 ? 13.531 -6.294 -12.432 1.00 82.25 96 GLU A O 1
ATOM 750 N N . GLY A 1 97 ? 12.731 -7.480 -14.139 1.00 85.25 97 GLY A N 1
ATOM 751 C CA . GLY A 1 97 ? 11.492 -7.841 -13.453 1.00 85.25 97 GLY A CA 1
ATOM 752 C C . GLY A 1 97 ? 10.481 -6.690 -13.405 1.00 85.25 97 GLY A C 1
ATOM 753 O O . GLY A 1 97 ? 10.366 -5.894 -14.340 1.00 85.25 97 GLY A O 1
ATOM 754 N N . TRP A 1 98 ? 9.688 -6.620 -12.331 1.00 87.12 98 TRP A N 1
ATOM 755 C CA . TRP A 1 98 ? 8.666 -5.581 -12.169 1.00 87.12 98 TRP A CA 1
ATOM 756 C C . TRP A 1 98 ? 9.270 -4.286 -11.630 1.00 87.12 98 TRP A C 1
ATOM 758 O O . TRP A 1 98 ? 9.809 -4.247 -10.522 1.00 87.12 98 TRP A O 1
ATOM 768 N N . VAL A 1 99 ? 9.112 -3.203 -12.389 1.00 90.19 99 VAL A N 1
ATOM 769 C CA . VAL A 1 99 ? 9.598 -1.869 -12.022 1.00 90.19 99 VAL A CA 1
ATOM 770 C C . VAL A 1 99 ? 8.463 -0.852 -11.992 1.00 90.19 99 VAL A C 1
ATOM 772 O O . VAL A 1 99 ? 7.529 -0.900 -12.794 1.00 90.19 99 VAL A O 1
ATOM 775 N N . LEU A 1 100 ? 8.543 0.097 -11.067 1.00 90.19 100 LEU A N 1
ATOM 776 C CA . LEU A 1 100 ? 7.592 1.190 -10.912 1.00 90.19 100 LEU A CA 1
ATOM 777 C C . LEU A 1 100 ? 7.744 2.220 -12.033 1.00 90.19 100 LEU A C 1
ATOM 779 O O . LEU A 1 100 ? 8.851 2.599 -12.413 1.00 90.19 100 LEU A O 1
ATOM 783 N N . VAL A 1 101 ? 6.621 2.721 -12.541 1.00 86.44 101 VAL A N 1
ATOM 784 C CA . VAL A 1 101 ? 6.586 3.800 -13.538 1.00 86.44 101 VAL A CA 1
ATOM 785 C C . VAL A 1 101 ? 6.359 5.149 -12.832 1.00 86.44 101 VAL A C 1
ATOM 787 O O . VAL A 1 101 ? 5.529 5.217 -11.928 1.00 86.44 101 VAL A O 1
ATOM 790 N N . PRO A 1 102 ? 7.049 6.244 -13.200 1.00 81.19 102 PRO A N 1
ATOM 791 C CA . PRO A 1 102 ? 8.121 6.344 -14.195 1.00 81.19 102 PRO A CA 1
ATOM 792 C C . PRO A 1 102 ? 9.528 6.105 -13.623 1.00 81.19 102 PRO A C 1
ATOM 794 O O . PRO A 1 102 ? 10.491 6.106 -14.379 1.00 81.19 102 PRO A O 1
ATOM 797 N N . THR A 1 103 ? 9.668 5.915 -12.308 1.00 82.38 103 THR A N 1
ATOM 798 C CA . THR A 1 103 ? 10.968 5.977 -11.615 1.00 82.38 103 THR A CA 1
ATOM 799 C C . THR A 1 103 ? 11.923 4.829 -11.940 1.00 82.38 103 THR A C 1
ATOM 801 O O . THR A 1 103 ? 13.109 4.937 -11.651 1.00 82.38 103 THR A O 1
ATOM 804 N N . GLY A 1 104 ? 11.428 3.716 -12.486 1.00 83.38 104 GLY A N 1
ATOM 805 C CA . GLY A 1 104 ? 12.224 2.522 -12.774 1.00 83.38 104 GLY A CA 1
ATOM 806 C C . GLY A 1 104 ? 12.651 1.738 -11.530 1.00 83.38 104 GLY A C 1
ATOM 807 O O . GLY A 1 104 ? 13.369 0.756 -11.662 1.00 83.38 104 GLY A O 1
ATOM 808 N N . ARG A 1 105 ? 12.214 2.133 -10.326 1.00 85.50 105 ARG A N 1
ATOM 809 C CA . ARG A 1 105 ? 12.550 1.426 -9.080 1.00 85.50 105 ARG A CA 1
ATOM 810 C C . ARG A 1 105 ? 11.928 0.031 -9.079 1.00 85.50 105 ARG A C 1
ATOM 812 O O . ARG A 1 105 ? 10.752 -0.101 -9.411 1.00 85.50 105 ARG A O 1
ATOM 819 N N . HIS A 1 106 ? 12.674 -0.982 -8.647 1.00 85.25 106 HIS A N 1
ATOM 820 C CA . HIS A 1 106 ? 12.126 -2.330 -8.487 1.00 85.25 106 HIS A CA 1
ATOM 821 C C . HIS A 1 106 ? 10.974 -2.338 -7.479 1.00 85.25 106 HIS A C 1
ATOM 823 O O . HIS A 1 106 ? 11.036 -1.700 -6.424 1.00 85.25 106 HIS A O 1
ATOM 829 N N . VAL A 1 107 ? 9.914 -3.069 -7.817 1.00 83.12 107 VAL A N 1
ATOM 830 C CA . VAL A 1 107 ? 8.838 -3.382 -6.876 1.00 83.12 107 VAL A CA 1
ATOM 831 C C . VAL A 1 107 ? 9.389 -4.354 -5.836 1.00 83.12 107 VAL A C 1
ATOM 833 O O . VAL A 1 107 ? 10.119 -5.276 -6.190 1.00 83.12 107 VAL A O 1
ATOM 836 N N . MET A 1 108 ? 9.039 -4.169 -4.559 1.00 81.75 108 MET A N 1
ATOM 837 C CA . MET A 1 108 ? 9.438 -5.100 -3.500 1.00 81.75 108 MET A CA 1
ATOM 838 C C . MET A 1 108 ? 9.051 -6.541 -3.875 1.00 81.75 108 MET A C 1
ATOM 840 O O . MET A 1 108 ? 7.905 -6.821 -4.242 1.00 81.75 108 MET A O 1
ATOM 844 N N . GLU A 1 109 ? 10.009 -7.459 -3.757 1.00 79.00 109 GLU A N 1
ATOM 845 C CA . GLU A 1 109 ? 9.803 -8.888 -3.974 1.00 79.00 109 GLU A CA 1
ATOM 846 C C . GLU A 1 109 ? 10.106 -9.648 -2.680 1.00 79.00 109 GLU A C 1
ATOM 848 O O . GLU A 1 109 ? 11.160 -9.470 -2.073 1.00 79.00 109 GLU A O 1
ATOM 853 N N . ASN A 1 110 ? 9.145 -10.449 -2.224 1.00 79.56 110 ASN A N 1
ATOM 854 C CA . ASN A 1 110 ? 9.264 -11.323 -1.060 1.00 79.56 110 ASN A CA 1
ATOM 855 C C . ASN A 1 110 ? 8.203 -12.426 -1.188 1.00 79.56 110 ASN A C 1
ATOM 857 O O . ASN A 1 110 ? 7.099 -12.142 -1.654 1.00 79.56 110 ASN A O 1
ATOM 861 N N . ASP A 1 111 ? 8.499 -13.640 -0.726 1.00 80.69 111 ASP A N 1
ATOM 862 C CA . ASP A 1 111 ? 7.589 -14.799 -0.770 1.00 80.69 111 ASP A CA 1
ATOM 863 C C . ASP A 1 111 ? 6.253 -14.563 -0.046 1.00 80.69 111 ASP A C 1
ATOM 865 O O . ASP A 1 111 ? 5.236 -15.183 -0.353 1.00 80.69 111 ASP A O 1
ATOM 869 N N . ASN A 1 112 ? 6.227 -13.624 0.901 1.00 83.12 112 ASN A N 1
ATOM 870 C CA . ASN A 1 112 ? 5.019 -13.244 1.628 1.00 83.12 112 ASN A CA 1
ATOM 871 C C . ASN A 1 112 ? 4.123 -12.258 0.853 1.00 83.12 112 ASN A C 1
ATOM 873 O O . ASN A 1 112 ? 3.009 -11.967 1.294 1.00 83.12 112 ASN A O 1
ATOM 877 N N . ILE A 1 113 ? 4.581 -11.728 -0.287 1.00 87.88 113 ILE A N 1
ATOM 878 C CA . ILE A 1 113 ? 3.838 -10.763 -1.103 1.00 87.88 113 ILE A CA 1
ATOM 879 C C . ILE A 1 113 ? 3.157 -11.487 -2.255 1.00 87.88 113 ILE A C 1
ATOM 881 O O . ILE A 1 113 ? 3.793 -12.018 -3.162 1.00 87.88 113 ILE A O 1
ATOM 885 N N . LYS A 1 114 ? 1.826 -11.421 -2.269 1.00 91.00 114 LYS A N 1
ATOM 886 C CA . LYS A 1 114 ? 1.028 -11.853 -3.416 1.00 91.00 114 LYS A CA 1
ATOM 887 C C . LYS A 1 114 ? 0.866 -10.680 -4.374 1.00 91.00 114 LYS A C 1
ATOM 889 O O . LYS A 1 114 ? 0.335 -9.639 -3.995 1.00 91.00 114 LYS A O 1
ATOM 894 N N . LYS A 1 115 ? 1.317 -10.859 -5.614 1.00 90.50 115 LYS A N 1
ATOM 895 C CA . LYS A 1 115 ? 1.219 -9.847 -6.669 1.00 90.50 115 LYS A CA 1
ATOM 896 C C . LYS A 1 115 ? 0.032 -10.154 -7.573 1.00 90.50 115 LYS A C 1
ATOM 898 O O . LYS A 1 115 ? -0.130 -11.284 -8.033 1.00 90.50 115 LYS A O 1
ATOM 903 N N . PHE A 1 116 ? -0.766 -9.129 -7.843 1.00 92.06 116 PHE A N 1
ATOM 904 C CA . PHE A 1 116 ? -1.881 -9.185 -8.778 1.00 92.06 116 PHE A CA 1
ATOM 905 C C . PHE A 1 116 ? -1.673 -8.117 -9.846 1.00 92.06 116 PHE A C 1
ATOM 907 O O . PHE A 1 116 ? -1.396 -6.961 -9.527 1.00 92.06 116 PHE A O 1
ATOM 914 N N . TYR A 1 117 ? -1.779 -8.520 -11.104 1.00 91.06 117 TYR A N 1
ATOM 915 C CA . TYR A 1 117 ? -1.687 -7.655 -12.263 1.00 91.06 117 TYR A CA 1
ATOM 916 C C . TYR A 1 117 ? -3.081 -7.382 -12.808 1.00 91.06 117 TYR A C 1
ATOM 918 O O . TYR A 1 117 ? -3.841 -8.317 -13.063 1.00 91.06 117 TYR A O 1
ATOM 926 N N . LEU A 1 118 ? -3.400 -6.102 -12.964 1.00 92.00 118 LEU A N 1
ATOM 927 C CA . LEU A 1 118 ? -4.659 -5.635 -13.520 1.00 92.00 118 LEU A CA 1
ATOM 928 C C . LEU A 1 118 ? -4.374 -5.047 -14.899 1.00 92.00 118 LEU A C 1
ATOM 930 O O . LEU A 1 118 ? -3.525 -4.165 -15.028 1.00 92.00 118 LEU A O 1
ATOM 934 N N . GLN A 1 119 ? -5.092 -5.524 -15.909 1.00 89.94 119 GLN A N 1
ATOM 935 C CA . GLN A 1 119 ? -4.975 -5.045 -17.281 1.00 89.94 119 GLN A CA 1
ATOM 936 C C . GLN A 1 119 ? -6.357 -4.870 -17.892 1.00 89.94 119 GLN A C 1
ATOM 938 O O . GLN A 1 119 ? -7.186 -5.775 -17.829 1.00 89.94 119 GLN A O 1
ATOM 943 N N . THR A 1 120 ? -6.587 -3.718 -18.512 1.00 89.38 120 THR A N 1
ATOM 944 C CA . THR A 1 120 ? -7.763 -3.486 -19.348 1.00 89.38 120 THR A CA 1
ATOM 945 C C . THR A 1 120 ? -7.446 -3.838 -20.801 1.00 89.38 120 THR A C 1
ATOM 947 O O . THR A 1 120 ? -6.368 -3.520 -21.306 1.00 89.38 120 THR A O 1
ATOM 950 N N . SER A 1 121 ? -8.376 -4.510 -21.477 1.00 86.50 121 SER A N 1
ATOM 951 C CA . SER A 1 121 ? -8.305 -4.817 -22.907 1.00 86.50 121 SER A CA 1
ATOM 952 C C . SER A 1 121 ? -9.686 -4.583 -23.514 1.00 86.50 121 SER A C 1
ATOM 954 O O . SER A 1 121 ? -10.587 -5.404 -23.361 1.00 86.50 121 SER A O 1
ATOM 956 N N . GLY A 1 122 ? -9.882 -3.418 -24.139 1.00 87.81 122 GLY A N 1
ATOM 957 C CA . GLY A 1 122 ? -11.220 -2.957 -24.520 1.00 87.81 122 GLY A CA 1
ATOM 958 C C . GLY A 1 122 ? -12.093 -2.683 -23.282 1.00 87.81 122 GLY A C 1
ATOM 959 O O . GLY A 1 122 ? -11.620 -1.982 -22.384 1.00 87.81 122 GLY A O 1
ATOM 960 N N . PRO A 1 123 ? -13.342 -3.193 -23.222 1.00 88.50 123 PRO A N 1
ATOM 961 C CA . PRO A 1 123 ? -14.212 -3.024 -22.056 1.00 88.50 123 PRO A CA 1
ATOM 962 C C . PRO A 1 123 ? -13.795 -3.907 -20.871 1.00 88.50 123 PRO A C 1
ATOM 964 O O . PRO A 1 123 ? -14.080 -3.562 -19.727 1.00 88.50 123 PRO A O 1
ATOM 967 N N . SER A 1 124 ? -13.083 -5.006 -21.128 1.00 89.06 124 SER A N 1
ATOM 968 C CA . SER A 1 124 ? -12.826 -6.023 -20.116 1.00 89.06 124 SER A CA 1
ATOM 969 C C . SER A 1 124 ? -11.641 -5.664 -19.215 1.00 89.06 124 SER A C 1
ATOM 971 O O . SER A 1 124 ? -10.569 -5.258 -19.682 1.00 89.06 124 SER A O 1
ATOM 973 N N . LEU A 1 125 ? -11.800 -5.891 -17.910 1.00 90.94 125 LEU A N 1
ATOM 974 C CA . LEU A 1 125 ? -10.731 -5.858 -16.911 1.00 90.94 125 LEU A CA 1
ATOM 975 C C . LEU A 1 125 ? -10.310 -7.287 -16.562 1.00 90.94 125 LEU A C 1
ATOM 977 O O . LEU A 1 125 ? -11.077 -8.057 -15.992 1.00 90.94 125 LEU A O 1
ATOM 981 N N . THR A 1 126 ? -9.054 -7.622 -16.842 1.00 91.38 126 THR A N 1
ATOM 982 C CA . THR A 1 126 ? -8.445 -8.896 -16.454 1.00 91.38 126 THR A CA 1
ATOM 983 C C . THR A 1 126 ? -7.602 -8.725 -15.198 1.00 91.38 126 THR A C 1
ATOM 985 O O . THR A 1 126 ? -6.758 -7.830 -15.114 1.00 91.38 126 THR A O 1
ATOM 988 N N . ILE A 1 127 ? -7.789 -9.631 -14.238 1.00 92.81 127 ILE A N 1
ATOM 989 C CA . ILE A 1 127 ? -6.988 -9.730 -13.019 1.00 92.81 127 ILE A CA 1
ATOM 990 C C . ILE A 1 127 ? -6.220 -11.048 -13.058 1.00 92.81 127 ILE A C 1
ATOM 992 O O . ILE A 1 127 ? -6.812 -12.129 -13.085 1.00 92.81 127 ILE A O 1
ATOM 996 N N . SER A 1 128 ? -4.893 -10.964 -13.038 1.00 92.44 128 SER A N 1
ATOM 997 C CA . SER A 1 128 ? -3.996 -12.122 -13.024 1.00 92.44 128 SER A CA 1
ATOM 998 C C . SER A 1 128 ? -3.161 -12.154 -11.752 1.00 92.44 128 SER A C 1
ATOM 1000 O O . SER A 1 128 ? -2.622 -11.131 -11.340 1.00 92.44 128 SER A O 1
ATOM 1002 N N . LYS A 1 129 ? -2.980 -13.326 -11.147 1.00 91.38 129 LYS A N 1
ATOM 1003 C CA . LYS A 1 129 ? -1.933 -13.539 -10.145 1.00 91.38 129 LYS A CA 1
ATOM 1004 C C . LYS A 1 129 ? -0.593 -13.604 -10.864 1.00 91.38 129 LYS A C 1
ATOM 1006 O O . LYS A 1 129 ? -0.496 -14.256 -11.901 1.00 91.38 129 LYS A O 1
ATOM 1011 N N . ILE A 1 130 ? 0.434 -12.976 -10.309 1.00 87.12 130 ILE A N 1
ATOM 1012 C CA . ILE A 1 130 ? 1.806 -13.196 -10.764 1.00 87.12 130 ILE A CA 1
ATOM 1013 C C . ILE A 1 130 ? 2.430 -14.260 -9.859 1.00 87.12 130 ILE A C 1
ATOM 1015 O O . ILE A 1 130 ? 2.620 -14.021 -8.666 1.00 87.12 130 ILE A O 1
ATOM 1019 N N . GLU A 1 131 ? 2.762 -15.419 -10.424 1.00 82.69 131 GLU A N 1
ATOM 1020 C CA . GLU A 1 131 ? 3.495 -16.496 -9.747 1.00 82.69 131 GLU A CA 1
ATOM 1021 C C . GLU A 1 131 ? 4.692 -16.915 -10.594 1.00 82.69 131 GLU A C 1
ATOM 1023 O O . GLU A 1 131 ? 4.533 -17.238 -11.769 1.00 82.69 131 GLU A O 1
ATOM 1028 N N . ASN A 1 132 ? 5.898 -16.915 -10.017 1.00 76.19 132 ASN A N 1
ATOM 1029 C CA . ASN A 1 132 ? 7.132 -17.312 -10.713 1.00 76.19 132 ASN A CA 1
ATOM 1030 C C . ASN A 1 132 ? 7.312 -16.616 -12.080 1.00 76.19 132 ASN A C 1
ATOM 1032 O O . ASN A 1 132 ? 7.699 -17.239 -13.067 1.00 76.19 132 ASN A O 1
ATOM 1036 N N . GLY A 1 133 ? 6.955 -15.328 -12.155 1.00 71.75 133 GLY A N 1
ATOM 1037 C CA . GLY A 1 133 ? 7.013 -14.529 -13.385 1.00 71.75 133 GLY A CA 1
ATOM 1038 C C . GLY A 1 133 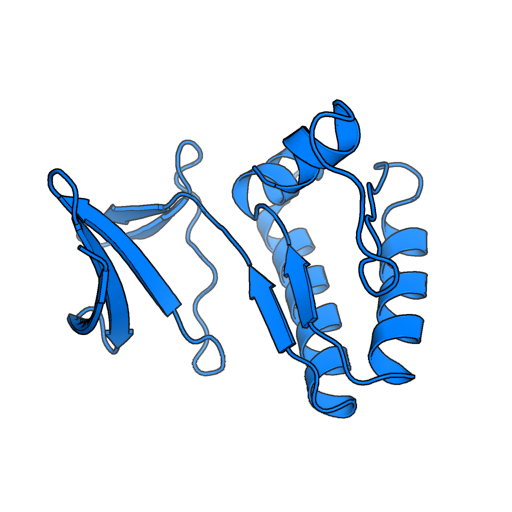? 5.920 -14.831 -14.419 1.00 71.75 133 GLY A C 1
ATOM 1039 O O . GLY A 1 133 ? 5.914 -14.218 -15.482 1.00 71.75 133 GLY A O 1
ATOM 1040 N N . LYS A 1 134 ? 4.984 -15.740 -14.128 1.00 77.94 134 LYS A N 1
ATOM 1041 C CA . LYS A 1 134 ? 3.861 -16.091 -15.003 1.00 77.94 134 LYS A CA 1
ATOM 1042 C C . LYS A 1 134 ? 2.580 -15.401 -14.556 1.00 77.94 134 LYS A C 1
ATOM 1044 O O . LYS A 1 134 ? 2.335 -15.237 -13.363 1.00 77.94 134 LYS A O 1
ATOM 1049 N N . HIS A 1 135 ? 1.752 -15.045 -15.533 1.00 84.56 135 HIS A N 1
ATOM 1050 C CA . HIS A 1 135 ? 0.402 -14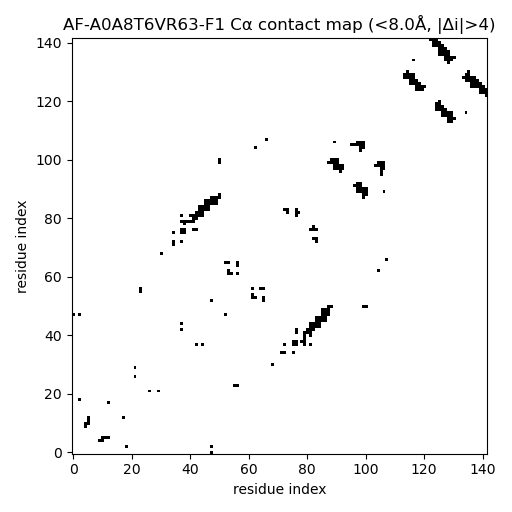.546 -15.308 1.00 84.56 135 HIS A CA 1
ATOM 1051 C C . HIS A 1 135 ? -0.562 -15.727 -15.244 1.00 84.56 135 HIS A C 1
ATOM 1053 O O . HIS A 1 135 ? -0.706 -16.471 -16.211 1.00 84.56 135 HIS A O 1
ATOM 1059 N N . ILE A 1 136 ? -1.221 -15.890 -14.103 1.00 87.94 136 ILE A N 1
ATOM 1060 C CA . ILE A 1 136 ? -2.315 -16.838 -13.919 1.00 87.94 136 ILE A CA 1
ATOM 1061 C C . ILE A 1 136 ? -3.589 -16.012 -13.843 1.00 87.94 136 ILE A C 1
ATOM 1063 O O . ILE A 1 136 ? -3.838 -15.344 -12.839 1.00 87.94 136 ILE A O 1
ATOM 1067 N N . GLN A 1 137 ? -4.369 -16.014 -14.917 1.00 86.06 137 GLN A N 1
ATOM 1068 C CA . GLN A 1 137 ? -5.650 -15.319 -14.953 1.00 86.06 137 GLN A CA 1
ATOM 1069 C C . GLN A 1 137 ? -6.575 -15.875 -13.866 1.00 86.06 137 GLN A C 1
ATOM 1071 O O . GLN A 1 137 ? -6.733 -17.086 -13.740 1.00 86.06 137 GLN A O 1
ATOM 1076 N N . ILE A 1 138 ? -7.164 -14.979 -13.076 1.00 87.69 138 ILE A N 1
ATOM 1077 C CA . ILE A 1 138 ? -8.067 -15.341 -11.977 1.00 87.69 138 ILE A CA 1
ATOM 1078 C C . ILE A 1 138 ? -9.491 -14.898 -12.293 1.00 87.69 138 ILE A C 1
ATOM 1080 O O . ILE A 1 138 ? -10.432 -15.655 -12.090 1.00 87.69 138 ILE A O 1
ATOM 1084 N N . PHE A 1 139 ? -9.643 -13.667 -12.784 1.00 85.81 139 PHE A N 1
ATOM 1085 C CA . PHE A 1 139 ? -10.942 -13.053 -13.031 1.00 85.81 139 PHE A CA 1
ATOM 1086 C C . PHE A 1 139 ? -10.906 -12.197 -14.294 1.00 85.81 139 PHE A C 1
ATOM 1088 O O . PHE A 1 139 ? -9.895 -11.555 -14.590 1.00 85.81 139 PHE A O 1
ATOM 1095 N N . VAL A 1 140 ? -12.038 -12.174 -14.993 1.00 82.06 140 VAL A N 1
ATOM 1096 C CA . VAL A 1 140 ? -12.360 -11.211 -16.048 1.00 82.06 140 VAL A CA 1
ATOM 1097 C C . VAL A 1 140 ? -13.667 -10.549 -15.650 1.00 82.06 140 VAL A C 1
ATOM 1099 O O . VAL A 1 140 ? -14.595 -11.230 -15.215 1.00 82.06 140 VAL A O 1
ATOM 1102 N N . VAL A 1 141 ? -13.698 -9.226 -15.736 1.00 83.44 141 VAL A N 1
ATOM 1103 C CA . VAL A 1 141 ? -14.903 -8.417 -15.572 1.00 83.44 141 VAL A CA 1
ATOM 1104 C C . VAL A 1 141 ? -15.186 -7.799 -16.932 1.00 83.44 141 VAL A C 1
ATOM 1106 O O . VAL A 1 141 ? -14.335 -7.060 -17.427 1.00 83.44 141 VAL A O 1
ATOM 1109 N N . ASP A 1 142 ? -16.327 -8.149 -17.518 1.00 77.56 142 ASP A N 1
ATOM 1110 C CA . ASP A 1 142 ? -16.817 -7.637 -18.805 1.00 77.56 142 ASP A CA 1
ATOM 1111 C C . ASP A 1 142 ? -17.788 -6.463 -18.626 1.00 77.56 142 ASP A C 1
ATOM 1113 O O . ASP A 1 142 ? -18.501 -6.433 -17.592 1.00 77.56 142 ASP A O 1
#

Solvent-accessible surface area (backbone atoms only — not comparable to full-atom values): 8622 Å² total; per-residue (Å²): 109,72,69,56,38,41,74,68,65,77,38,82,78,55,94,94,60,83,90,83,82,79,47,84,95,45,35,71,60,50,51,52,55,46,43,55,52,34,53,75,42,68,48,76,47,76,45,88,33,51,56,56,50,42,62,67,58,72,52,101,54,27,66,62,54,50,50,52,51,50,51,53,49,43,54,33,15,60,77,28,77,25,45,72,46,73,44,70,58,66,46,81,40,89,97,70,45,50,21,31,58,88,81,61,46,69,56,92,82,54,96,89,60,88,47,73,49,78,47,74,63,86,87,28,41,38,36,18,39,53,54,97,91,38,79,44,79,75,47,75,46,117

Foldseek 3Di:
DVLVCCVVVVDPDDPQDDDDDDAQVCNVVSLVVLLVVLLVAAEEAEAPAPVVQLVRNPDPCSPVVSVVSVVSNQVSNVNHVHYYHHDFAWDQDVPLGIAGPPPR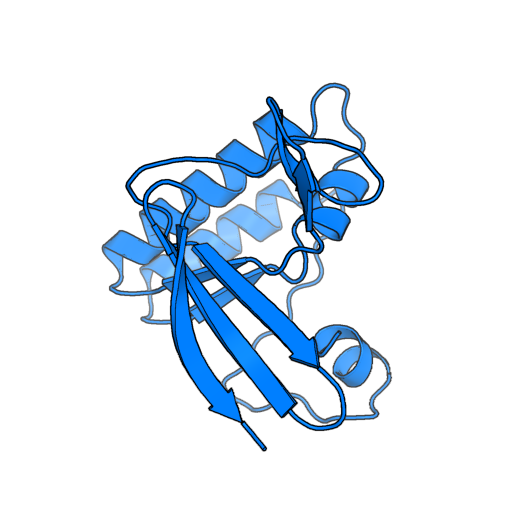HDDDDDPPDWDWDWDDDPPKIWIFTQDPNDTHTDDIDD

Nearest PDB structures (foldseek):
  8gja-assembly3_E  TM=6.243E-01  e=2.553E-01  Alvinella pompejana
  3ii6-assembly2_C  TM=7.939E-01  e=2.492E+00  Homo sapiens
  2bsz-assembly2_B  TM=6.000E-01  e=8.225E-01  Mesorhizobium loti
  3jbt-assembly1_A  TM=3.273E-01  e=9.082E+00  Homo sapiens

Sequence (142 aa):
MYSGYIVSELVSIPKNVYLIRPEIKNLNKTIAELTVKISQKKCVVILDSLNGFLNFLGEENPGRLANSYIMLLASNAKMSDSAVIISSISKYKKEEGWVLVPTGRHVMENDNIKKFYLQTSGPSLTISKIENGKHIQIFVVD

Sec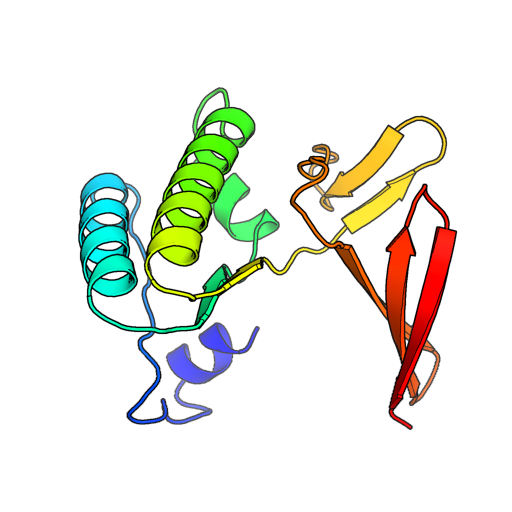ondary structure (DSSP, 8-state):
-HHHHHHTTSSPPPTT-------GGGHHHHHHHHHHHHHHS--EEEES-HHHHHHHH-SS-HHHHHHHHHHHHHHHHHHTT-EEEE---EEEETTTEEEETTT-PBPP--TTPPEEEEEEETTEEEEEEEETTEEEEEEEE-

pLDDT: mean 88.53, std 5.86, range [65.12, 96.56]